Protein AF-A0A969MZF2-F1 (afdb_monomer_lite)

pLDDT: mean 97.36, std 4.38, range [56.59, 98.94]

Secondary structure (DSSP, 8-state):
-GGGG--TTS-----GGGGT-GGGTT-SS--HHHHHHHHHHHHHHHHHHT---HHHHHHHHHHHHHH--TTS-----S--EEEETTTEEE--TTHHHHHHHHHHHHHIIIII--

Sequence (114 aa):
WLVKCQNFDGGWGETCHSYHDPRLKGQGVSTPSQTAWGILGLIAAGEALGTFEHTALEKGAHYLIETQELNGRWEEAEFTGTGFPGHFYIKYHFYAQYFPLLALGRYQQKVIGR

Radius of gyration: 13.97 Å; chains: 1; bounding box: 30×35×35 Å

Structure (mmCIF, N/CA/C/O backbone):
data_AF-A0A969MZF2-F1
#
_entry.id   AF-A0A969MZF2-F1
#
loop_
_atom_site.group_PDB
_atom_site.id
_atom_site.type_symbol
_atom_site.label_atom_id
_atom_site.label_alt_id
_atom_site.label_comp_id
_atom_site.label_asym_id
_atom_site.label_entity_id
_atom_site.label_seq_id
_atom_site.pdbx_PDB_ins_code
_atom_site.Cartn_x
_atom_site.Cartn_y
_atom_site.Cartn_z
_atom_site.occupancy
_atom_site.B_iso_or_equiv
_atom_site.auth_seq_id
_atom_site.auth_comp_id
_atom_site.auth_asym_id
_atom_site.auth_atom_id
_atom_site.pdbx_PDB_model_num
ATOM 1 N N . TRP A 1 1 ? -7.865 -11.141 4.947 1.00 97.38 1 TRP A N 1
ATOM 2 C CA . TRP A 1 1 ? -6.870 -11.539 3.929 1.00 97.38 1 TRP A CA 1
ATOM 3 C C . TRP A 1 1 ? -5.795 -10.470 3.794 1.00 97.38 1 TRP A C 1
ATOM 5 O O . TRP A 1 1 ? -4.666 -10.793 4.111 1.00 97.38 1 TRP A O 1
ATOM 15 N N . LEU A 1 2 ? -6.145 -9.208 3.491 1.00 98.38 2 LEU A N 1
ATOM 16 C CA . LEU A 1 2 ? -5.193 -8.085 3.373 1.00 98.38 2 LEU A CA 1
ATOM 17 C C . LEU A 1 2 ? -4.151 -8.014 4.503 1.00 98.38 2 LEU A C 1
ATOM 19 O O . LEU A 1 2 ? -2.965 -8.035 4.211 1.00 98.38 2 LEU A O 1
ATOM 23 N N . VAL A 1 3 ? -4.568 -8.046 5.777 1.00 98.56 3 VAL A N 1
ATOM 24 C CA . VAL A 1 3 ? -3.636 -8.036 6.931 1.00 98.56 3 VAL A CA 1
ATOM 25 C C . VAL A 1 3 ? -2.593 -9.164 6.863 1.00 98.56 3 VAL A C 1
ATOM 27 O O . VAL A 1 3 ? -1.443 -8.960 7.222 1.00 98.56 3 VAL A O 1
ATOM 30 N N . LYS A 1 4 ? -2.965 -10.350 6.362 1.00 98.38 4 LYS A N 1
ATOM 31 C CA . LYS A 1 4 ? -2.048 -11.498 6.242 1.00 98.38 4 LYS A CA 1
ATOM 32 C C . LYS A 1 4 ? -1.057 -11.366 5.080 1.00 98.38 4 LYS A C 1
ATOM 34 O O . LYS A 1 4 ? -0.064 -12.078 5.078 1.00 98.38 4 LYS A O 1
ATOM 39 N N . CYS A 1 5 ? -1.345 -10.507 4.106 1.00 98.62 5 CYS A N 1
ATOM 40 C CA . CYS A 1 5 ? -0.494 -10.249 2.942 1.00 98.62 5 CYS A CA 1
ATOM 41 C C . CYS A 1 5 ? 0.382 -8.999 3.117 1.00 98.62 5 CYS A C 1
ATOM 43 O O . CYS A 1 5 ? 1.051 -8.603 2.171 1.00 98.62 5 CYS A O 1
ATOM 45 N N . GLN A 1 6 ? 0.348 -8.344 4.285 1.00 98.81 6 GLN A N 1
ATOM 46 C CA . GLN A 1 6 ? 1.219 -7.203 4.557 1.00 98.81 6 GLN A CA 1
ATOM 47 C C . GLN A 1 6 ? 2.665 -7.688 4.699 1.00 98.81 6 GLN A C 1
ATOM 49 O O . GLN A 1 6 ? 2.939 -8.636 5.439 1.00 98.81 6 GLN A O 1
ATOM 54 N N . ASN A 1 7 ? 3.583 -7.030 4.000 1.00 98.81 7 ASN A N 1
ATOM 55 C CA . ASN A 1 7 ? 5.007 -7.315 4.083 1.00 98.81 7 ASN A CA 1
ATOM 56 C C . ASN A 1 7 ? 5.588 -6.834 5.421 1.00 98.81 7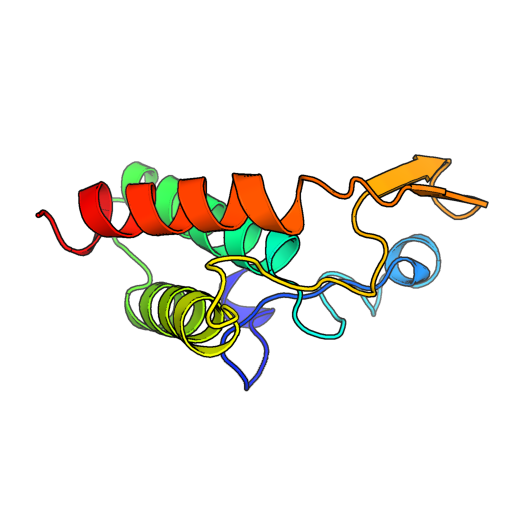 ASN A C 1
ATOM 58 O O . ASN A 1 7 ? 4.991 -6.040 6.152 1.00 98.81 7 ASN A O 1
ATOM 62 N N . PHE A 1 8 ? 6.789 -7.316 5.753 1.00 98.31 8 PHE A N 1
ATOM 63 C CA . PHE A 1 8 ? 7.465 -6.953 7.003 1.00 98.31 8 PHE A CA 1
ATOM 64 C C . PHE A 1 8 ? 7.789 -5.452 7.097 1.00 98.31 8 PHE A C 1
ATOM 66 O O . PHE A 1 8 ? 7.770 -4.898 8.193 1.00 98.31 8 PHE A O 1
ATOM 73 N N . ASP A 1 9 ? 8.027 -4.800 5.956 1.00 98.62 9 ASP A N 1
ATOM 74 C CA . ASP A 1 9 ? 8.257 -3.353 5.844 1.00 98.62 9 ASP A CA 1
ATOM 75 C C . ASP A 1 9 ? 6.981 -2.506 6.023 1.00 98.62 9 ASP A C 1
ATOM 77 O O . ASP A 1 9 ? 7.045 -1.282 6.005 1.00 98.62 9 ASP A O 1
ATOM 81 N N . GLY A 1 10 ? 5.821 -3.145 6.209 1.00 98.75 10 GLY A N 1
ATOM 82 C CA . GLY A 1 10 ? 4.530 -2.485 6.385 1.00 98.75 10 GLY A CA 1
ATOM 83 C C . GLY A 1 10 ? 3.767 -2.217 5.088 1.00 98.75 10 GLY A C 1
ATOM 84 O O . GLY A 1 10 ? 2.578 -1.899 5.152 1.00 98.75 10 GLY A O 1
ATOM 85 N N . GLY A 1 11 ? 4.387 -2.382 3.922 1.00 98.81 11 GLY A N 1
ATOM 86 C CA . GLY A 1 11 ? 3.721 -2.215 2.636 1.00 98.81 11 GLY A CA 1
ATOM 87 C C . GLY A 1 11 ? 2.952 -3.455 2.168 1.00 98.81 11 GLY A C 1
ATOM 88 O O . GLY A 1 11 ? 2.929 -4.505 2.817 1.00 98.81 11 GLY A O 1
ATOM 89 N N . TRP A 1 12 ? 2.320 -3.327 1.003 1.00 98.88 12 TRP A N 1
ATOM 90 C CA . TRP A 1 12 ? 1.771 -4.440 0.229 1.00 98.88 12 TRP A CA 1
ATOM 91 C C . TRP A 1 12 ? 2.371 -4.452 -1.168 1.00 98.88 12 TRP A C 1
ATOM 93 O O . TRP A 1 12 ? 2.636 -3.404 -1.762 1.00 98.88 12 TRP A O 1
ATOM 103 N N . GLY A 1 13 ? 2.527 -5.657 -1.703 1.00 98.69 13 GLY A N 1
ATOM 104 C CA . GLY A 1 13 ? 3.056 -5.893 -3.033 1.00 98.69 13 GLY A CA 1
ATOM 105 C C . GLY A 1 13 ? 2.510 -7.180 -3.626 1.00 98.69 13 GLY A C 1
ATOM 106 O O . GLY A 1 13 ? 2.326 -8.171 -2.923 1.00 98.69 13 GLY A O 1
ATOM 107 N N . GLU A 1 14 ? 2.271 -7.178 -4.931 1.00 98.69 14 GLU A N 1
ATOM 108 C CA . GLU A 1 14 ? 1.948 -8.388 -5.682 1.00 98.69 14 GLU A CA 1
ATOM 109 C C . GLU A 1 14 ? 2.659 -8.369 -7.032 1.00 98.69 14 GLU A C 1
ATOM 111 O O . GLU A 1 14 ? 2.483 -7.440 -7.821 1.00 98.69 14 GLU A O 1
ATOM 116 N N . THR A 1 15 ? 3.462 -9.399 -7.297 1.00 97.75 15 THR A N 1
ATOM 117 C CA . THR A 1 15 ? 4.144 -9.555 -8.584 1.00 97.75 15 THR A CA 1
ATOM 118 C C . THR A 1 15 ? 3.160 -9.926 -9.690 1.00 97.75 15 THR A C 1
ATOM 120 O O . THR A 1 15 ? 2.272 -10.753 -9.499 1.00 97.75 15 THR A O 1
ATOM 123 N N . CYS A 1 16 ? 3.394 -9.422 -10.904 1.00 97.62 16 CYS A N 1
ATOM 124 C CA . CYS A 1 16 ? 2.673 -9.846 -12.107 1.00 97.62 16 CYS A CA 1
ATOM 125 C C . CYS A 1 16 ? 2.737 -11.369 -12.350 1.00 97.62 16 CYS A C 1
ATOM 127 O O . CYS A 1 16 ? 1.888 -11.928 -13.043 1.00 97.62 16 CYS A O 1
ATOM 129 N N . HIS A 1 17 ? 3.722 -12.074 -11.779 1.00 97.12 17 HIS A N 1
ATOM 130 C CA . HIS A 1 17 ? 3.796 -13.531 -11.886 1.00 97.12 17 HIS A CA 1
ATOM 131 C C . HIS A 1 17 ? 2.634 -14.257 -11.174 1.00 97.12 17 HIS A C 1
ATOM 133 O O . HIS A 1 17 ? 2.374 -15.420 -11.486 1.00 97.12 17 HIS A O 1
ATOM 139 N N . SER A 1 18 ? 1.871 -13.586 -10.298 1.00 97.31 18 SER A N 1
ATOM 140 C CA . SER A 1 18 ? 0.705 -14.176 -9.623 1.00 97.31 18 SER A CA 1
ATOM 141 C C . SER A 1 18 ? -0.420 -14.605 -10.575 1.00 97.31 18 SER A C 1
ATOM 143 O O . SER A 1 18 ? -1.208 -15.490 -10.235 1.00 97.31 18 SER A O 1
ATOM 145 N N . TYR A 1 19 ? -0.463 -14.051 -11.795 1.00 97.38 19 TYR A N 1
ATOM 146 C CA . TYR A 1 19 ? -1.370 -14.512 -12.850 1.00 97.38 19 TYR A CA 1
ATOM 147 C C . TYR A 1 19 ? -1.049 -15.926 -13.350 1.00 97.38 19 TYR A C 1
ATOM 149 O O . TYR A 1 19 ? -1.951 -16.618 -13.819 1.00 97.38 19 TYR A O 1
ATOM 157 N N . HIS A 1 20 ? 0.211 -16.359 -13.244 1.00 96.69 20 HIS A N 1
ATOM 158 C CA . HIS A 1 20 ? 0.665 -17.691 -13.658 1.00 96.69 20 HIS A CA 1
ATOM 159 C C . HIS A 1 20 ? 0.768 -18.662 -12.481 1.00 96.69 20 HIS A C 1
ATOM 161 O O . HIS A 1 20 ? 0.454 -19.841 -12.632 1.00 96.69 20 HIS A O 1
ATOM 167 N N . ASP A 1 21 ? 1.175 -18.173 -11.307 1.00 97.31 21 ASP A N 1
ATOM 168 C CA . ASP A 1 21 ? 1.283 -18.974 -10.088 1.00 97.31 21 ASP A CA 1
ATOM 169 C C . ASP A 1 21 ? 0.365 -18.438 -8.973 1.00 97.31 21 ASP A C 1
ATOM 171 O O . ASP A 1 21 ? 0.719 -17.483 -8.273 1.00 97.31 21 ASP A O 1
ATOM 175 N N . PRO A 1 22 ? -0.790 -19.088 -8.722 1.00 95.06 22 PRO A N 1
ATOM 176 C CA . PRO A 1 22 ? -1.725 -18.691 -7.672 1.00 95.06 22 PRO A CA 1
ATOM 177 C C . PRO A 1 22 ? -1.141 -18.686 -6.257 1.00 95.06 22 PRO A C 1
ATOM 179 O O . PRO A 1 22 ? -1.745 -18.095 -5.360 1.00 95.06 22 PRO A O 1
ATOM 182 N N . ARG A 1 23 ? -0.003 -19.353 -6.027 1.00 97.44 23 ARG A N 1
ATOM 183 C CA . ARG A 1 23 ? 0.674 -19.340 -4.726 1.00 97.44 23 ARG A CA 1
ATOM 184 C C . ARG A 1 23 ? 1.275 -17.977 -4.416 1.00 97.44 23 ARG A C 1
ATOM 186 O O . ARG A 1 23 ? 1.471 -17.701 -3.244 1.00 97.44 23 ARG A O 1
ATOM 193 N N . LEU A 1 24 ? 1.514 -17.133 -5.422 1.00 97.81 24 LEU A N 1
ATOM 194 C CA . LEU A 1 24 ? 2.083 -15.788 -5.279 1.00 97.81 24 LEU A CA 1
ATOM 195 C C . LEU A 1 24 ? 1.026 -14.688 -5.111 1.00 97.81 24 LEU A C 1
ATOM 197 O O . LEU A 1 24 ? 1.361 -13.507 -5.142 1.00 97.81 24 LEU A O 1
ATOM 201 N N . LYS A 1 25 ? -0.252 -15.046 -4.933 1.00 97.56 25 LYS A N 1
ATOM 202 C CA . LYS A 1 25 ? -1.326 -14.067 -4.715 1.00 97.56 25 LYS A CA 1
ATOM 203 C C . LYS A 1 25 ? -1.023 -13.183 -3.510 1.00 97.56 25 LYS A C 1
ATOM 205 O O . LYS A 1 25 ? -0.835 -13.691 -2.403 1.00 97.56 25 LYS A O 1
ATOM 210 N N . GLY A 1 26 ? -1.025 -11.872 -3.735 1.00 97.94 26 GLY A N 1
ATOM 211 C CA . GLY A 1 26 ? -0.683 -10.877 -2.721 1.00 97.94 26 GLY A CA 1
ATOM 212 C C . GLY A 1 26 ? 0.760 -10.971 -2.212 1.00 97.94 26 GLY A C 1
ATOM 213 O O . GLY A 1 26 ? 0.992 -10.634 -1.055 1.00 97.94 26 GLY A O 1
ATOM 214 N N . GLN A 1 27 ? 1.694 -11.495 -3.017 1.00 98.50 27 GLN A N 1
ATOM 215 C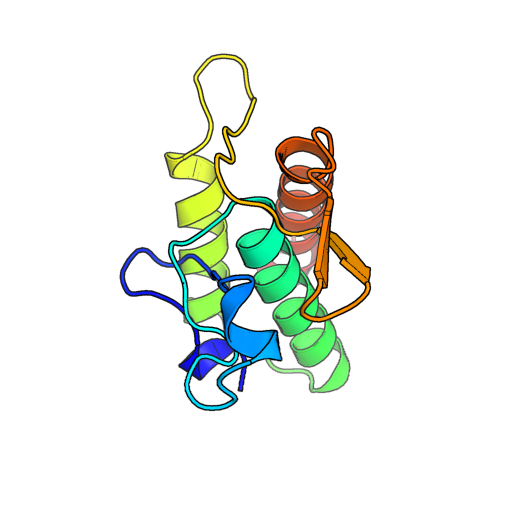 CA . GLN A 1 27 ? 3.118 -11.570 -2.683 1.00 98.50 27 GLN A CA 1
ATOM 216 C C . GLN A 1 27 ? 3.966 -10.849 -3.729 1.00 98.50 27 GLN A C 1
ATOM 218 O O . GLN A 1 27 ? 3.841 -11.080 -4.932 1.00 98.50 27 GLN A O 1
ATOM 223 N N . GLY A 1 28 ? 4.868 -9.994 -3.265 1.00 98.06 28 GLY A N 1
ATOM 224 C CA . GLY A 1 28 ? 5.761 -9.191 -4.089 1.00 98.06 28 GLY A CA 1
ATOM 225 C C . GLY A 1 28 ? 6.472 -8.149 -3.236 1.00 98.06 28 GLY A C 1
ATOM 226 O O . GLY A 1 28 ? 6.148 -7.978 -2.060 1.00 98.06 28 GLY A O 1
ATOM 227 N N . VAL A 1 29 ? 7.439 -7.449 -3.828 1.00 98.31 29 VAL A N 1
ATOM 228 C CA . VAL A 1 29 ? 8.043 -6.278 -3.179 1.00 98.31 29 VAL A CA 1
ATOM 229 C C . VAL A 1 29 ? 6.965 -5.226 -2.941 1.00 98.31 29 VAL A C 1
ATOM 231 O O . VAL A 1 29 ? 6.088 -5.049 -3.786 1.00 98.31 29 VAL A O 1
ATOM 234 N N . SER A 1 30 ? 7.003 -4.555 -1.792 1.00 98.81 30 SER A N 1
ATOM 235 C CA . SER A 1 30 ? 6.043 -3.496 -1.496 1.00 98.81 30 SER A CA 1
ATOM 236 C C . SER A 1 30 ? 6.130 -2.396 -2.550 1.00 98.81 30 SER A C 1
ATOM 238 O O . SER A 1 30 ? 7.225 -1.989 -2.943 1.00 98.81 30 SER A O 1
ATOM 240 N N . THR A 1 31 ? 4.974 -1.924 -3.010 1.00 98.88 31 THR A N 1
ATOM 241 C CA . THR A 1 31 ? 4.881 -0.807 -3.954 1.00 98.88 31 THR A CA 1
ATOM 242 C C . THR A 1 31 ? 3.974 0.280 -3.385 1.00 98.88 31 THR A C 1
ATOM 244 O O . THR A 1 31 ? 3.042 -0.031 -2.630 1.00 98.88 31 THR A O 1
ATOM 247 N N . PRO A 1 32 ? 4.207 1.562 -3.710 1.00 98.81 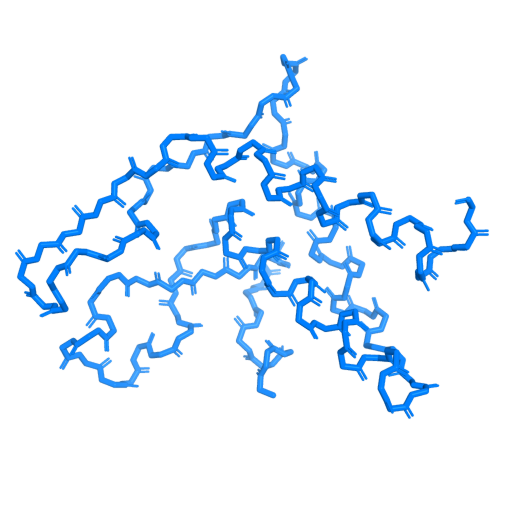32 PRO A N 1
ATOM 248 C CA . PRO A 1 32 ? 3.376 2.649 -3.204 1.00 98.81 32 PRO A CA 1
ATOM 249 C C . PRO A 1 32 ? 1.909 2.493 -3.626 1.00 98.81 32 PRO A C 1
ATOM 251 O O . PRO A 1 32 ? 1.012 2.673 -2.798 1.00 98.81 32 PRO A O 1
ATOM 254 N N . SER A 1 33 ? 1.632 2.098 -4.874 1.00 98.88 33 SER A N 1
ATOM 255 C CA . SER A 1 33 ? 0.250 1.944 -5.342 1.00 98.88 33 SER A CA 1
ATOM 256 C C . SER A 1 33 ? -0.470 0.760 -4.689 1.00 98.88 33 SER A C 1
ATOM 258 O O . SER A 1 33 ? -1.585 0.932 -4.192 1.00 98.88 33 SER A O 1
ATOM 260 N N . GLN A 1 34 ? 0.159 -0.418 -4.600 1.00 98.88 34 GLN A N 1
ATOM 261 C CA . GLN A 1 34 ? -0.470 -1.592 -3.980 1.00 98.88 34 GLN A CA 1
ATOM 262 C C . GLN A 1 34 ? -0.604 -1.434 -2.463 1.00 98.88 34 GLN A C 1
ATOM 264 O O . GLN A 1 34 ? -1.626 -1.830 -1.899 1.00 98.88 34 GLN A O 1
ATOM 269 N N . THR A 1 35 ? 0.359 -0.782 -1.804 1.00 98.94 35 THR A N 1
ATOM 270 C CA . THR A 1 35 ? 0.244 -0.407 -0.385 1.00 98.94 35 THR A CA 1
ATOM 271 C C . THR A 1 35 ? -0.954 0.503 -0.155 1.00 98.94 35 THR A C 1
ATOM 273 O O . THR A 1 35 ? -1.771 0.248 0.732 1.00 98.94 35 THR A O 1
ATOM 276 N N . ALA A 1 36 ? -1.117 1.525 -0.995 1.00 98.94 36 ALA A N 1
ATOM 277 C CA . ALA A 1 36 ? -2.272 2.405 -0.935 1.00 98.94 36 ALA A CA 1
ATOM 278 C C . ALA A 1 36 ? -3.598 1.651 -1.146 1.00 98.94 36 ALA A C 1
ATOM 280 O O . ALA A 1 36 ? -4.563 1.913 -0.427 1.00 98.94 36 ALA A O 1
ATOM 281 N N . TRP A 1 37 ? -3.663 0.678 -2.061 1.00 98.94 37 TRP A N 1
ATOM 282 C CA . TRP A 1 37 ? -4.851 -0.172 -2.229 1.00 98.94 37 TRP A CA 1
ATOM 283 C C . TRP A 1 37 ? -5.143 -1.022 -0.990 1.00 98.94 37 TRP A C 1
ATOM 285 O O . TRP A 1 37 ? -6.303 -1.121 -0.584 1.00 98.94 37 TRP A O 1
ATOM 295 N N . GLY A 1 38 ? -4.108 -1.587 -0.360 1.00 98.88 38 GLY A N 1
ATOM 296 C CA . GLY A 1 38 ? -4.225 -2.322 0.900 1.00 98.88 38 GLY A CA 1
ATOM 297 C C . GLY A 1 38 ? -4.830 -1.464 2.013 1.00 98.88 38 GLY A C 1
ATOM 298 O O . GLY A 1 38 ? -5.813 -1.868 2.638 1.00 98.88 38 GLY A O 1
ATOM 299 N N . ILE A 1 39 ? -4.313 -0.245 2.195 1.00 98.94 39 ILE A N 1
ATOM 300 C CA . ILE A 1 39 ? -4.834 0.734 3.162 1.00 98.94 39 ILE A CA 1
ATOM 301 C C . ILE A 1 39 ? -6.293 1.079 2.856 1.00 98.94 39 ILE A C 1
ATOM 303 O O . ILE A 1 39 ? -7.145 0.980 3.736 1.00 98.94 39 ILE A O 1
ATOM 307 N N . LEU A 1 40 ? -6.607 1.454 1.613 1.00 98.94 40 LEU A N 1
ATOM 308 C CA . LEU A 1 40 ? -7.964 1.841 1.215 1.00 98.94 40 LEU A CA 1
ATOM 309 C C . LEU A 1 40 ? -8.968 0.699 1.418 1.00 98.94 40 LEU A C 1
ATOM 311 O O . LEU A 1 40 ? -10.070 0.935 1.912 1.00 98.94 40 LEU A O 1
ATOM 315 N N . GLY A 1 41 ? -8.578 -0.537 1.096 1.00 98.81 41 GLY A N 1
ATOM 316 C CA . GLY A 1 41 ? -9.392 -1.726 1.338 1.00 98.81 41 GLY A CA 1
ATOM 317 C C . GLY A 1 41 ? -9.641 -1.982 2.826 1.00 98.81 41 GLY A C 1
ATOM 318 O O . GLY A 1 41 ? -10.770 -2.276 3.214 1.00 98.81 41 GLY A O 1
ATOM 319 N N . LEU A 1 42 ? -8.616 -1.828 3.672 1.00 98.81 42 LEU A N 1
ATOM 320 C CA . LEU A 1 42 ? -8.751 -1.972 5.126 1.00 98.81 42 LEU A CA 1
ATOM 321 C C . LEU A 1 42 ? -9.594 -0.855 5.756 1.00 98.81 42 LEU A C 1
ATOM 323 O O . LEU A 1 42 ? -10.382 -1.141 6.653 1.00 98.81 42 LEU A O 1
ATOM 327 N N . ILE A 1 43 ? -9.483 0.388 5.275 1.00 98.69 43 ILE A N 1
ATOM 328 C CA . ILE A 1 43 ? -10.350 1.493 5.712 1.00 98.69 43 ILE A CA 1
ATOM 329 C C . ILE A 1 43 ? -11.802 1.191 5.349 1.00 98.69 43 ILE A C 1
ATOM 331 O O . ILE A 1 43 ? -12.664 1.253 6.220 1.00 98.69 43 ILE A O 1
ATOM 335 N N . ALA A 1 44 ? -12.072 0.818 4.095 1.00 98.62 44 ALA A N 1
ATOM 336 C CA . ALA A 1 44 ? -13.428 0.506 3.647 1.00 98.62 44 ALA A CA 1
ATOM 337 C C . ALA A 1 44 ? -14.038 -0.664 4.439 1.00 98.62 44 ALA A C 1
ATOM 339 O O . ALA A 1 44 ? -15.201 -0.609 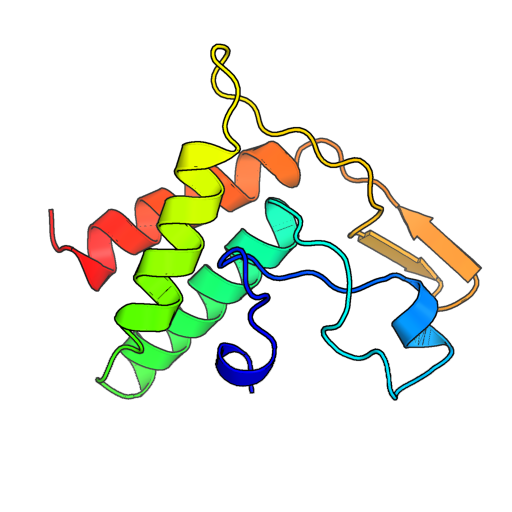4.837 1.00 98.62 44 ALA A O 1
ATOM 340 N N . ALA A 1 45 ? -13.245 -1.705 4.718 1.00 98.38 45 ALA A N 1
ATOM 341 C CA . ALA A 1 45 ? -13.667 -2.807 5.575 1.00 98.38 45 ALA A CA 1
ATOM 342 C C . ALA A 1 45 ? -13.950 -2.338 7.010 1.00 98.38 45 ALA A C 1
ATOM 344 O O . ALA A 1 45 ? -14.960 -2.731 7.585 1.00 98.38 45 ALA A O 1
ATOM 345 N N . GLY A 1 46 ? -13.102 -1.473 7.573 1.00 97.81 46 GLY A N 1
ATOM 346 C CA . GLY A 1 46 ? -13.298 -0.934 8.915 1.00 97.81 46 GLY A CA 1
ATOM 347 C C . GLY A 1 46 ? -14.549 -0.069 9.043 1.00 97.81 46 GLY A C 1
ATOM 348 O O . GLY A 1 46 ? -15.288 -0.212 10.013 1.00 97.81 46 GLY A O 1
ATOM 349 N N . GLU A 1 47 ? -14.856 0.748 8.032 1.00 97.62 47 GLU A N 1
ATOM 350 C CA . GLU A 1 47 ? -16.109 1.511 7.969 1.00 97.62 47 GLU A CA 1
ATOM 351 C C . GLU A 1 47 ? -17.335 0.588 7.909 1.00 97.62 47 GLU A C 1
ATOM 353 O O . GLU A 1 47 ? -18.329 0.843 8.585 1.00 97.62 47 GLU A O 1
ATOM 358 N N . ALA A 1 48 ? -17.266 -0.495 7.130 1.00 98.31 48 ALA A N 1
ATOM 359 C CA . ALA A 1 48 ? -18.371 -1.440 6.984 1.00 98.31 48 ALA A CA 1
ATOM 360 C C . ALA A 1 48 ? -18.592 -2.316 8.231 1.00 98.31 48 ALA A C 1
ATOM 362 O O . ALA A 1 48 ? -19.727 -2.671 8.541 1.00 98.31 48 ALA A O 1
ATOM 363 N N . LEU A 1 49 ? -17.515 -2.684 8.929 1.00 97.50 49 LEU A N 1
ATOM 364 C CA . LEU A 1 49 ? -17.550 -3.589 10.082 1.00 97.50 49 LEU A CA 1
ATOM 365 C C . LEU A 1 49 ? -17.619 -2.854 11.429 1.00 97.50 49 LEU A C 1
ATOM 367 O O . LEU A 1 49 ? -17.909 -3.478 12.446 1.00 97.50 49 LEU A O 1
ATOM 371 N N . GLY A 1 50 ? -17.351 -1.546 11.454 1.00 96.81 50 GLY A N 1
ATOM 372 C CA . GLY A 1 50 ? -17.297 -0.736 12.675 1.00 96.81 50 GLY A CA 1
ATOM 373 C C . GLY A 1 50 ? -16.020 -0.924 13.504 1.00 96.81 50 GLY A C 1
ATOM 374 O O . GLY A 1 50 ? -15.937 -0.417 14.621 1.00 96.81 50 GLY A O 1
ATOM 375 N N . THR A 1 51 ? -15.023 -1.640 12.982 1.00 97.12 51 THR A N 1
ATOM 376 C CA . THR A 1 51 ? -13.753 -1.935 13.665 1.00 97.12 51 THR A CA 1
ATOM 377 C C . THR A 1 51 ? -12.587 -1.850 12.691 1.00 97.12 51 THR A C 1
ATOM 379 O O . THR A 1 51 ? -12.613 -2.508 11.652 1.00 97.12 51 THR A O 1
ATOM 382 N N . PHE A 1 52 ? -11.545 -1.092 13.033 1.00 97.94 52 PHE A N 1
ATOM 383 C CA . PHE A 1 52 ? -10.382 -0.881 12.168 1.00 97.94 52 PHE A CA 1
ATOM 384 C C . PHE A 1 52 ? -9.181 -1.737 12.581 1.00 97.94 52 PHE A C 1
ATOM 386 O O . PHE A 1 52 ? -8.861 -1.877 13.760 1.00 97.94 52 PHE A O 1
ATOM 393 N N . GLU A 1 53 ? -8.452 -2.235 11.584 1.00 98.19 53 GLU A N 1
ATOM 394 C CA . GLU A 1 53 ? -7.170 -2.930 11.754 1.00 98.19 53 GLU A CA 1
ATOM 395 C C . GLU A 1 53 ? -6.030 -1.913 11.948 1.00 98.19 53 GLU A C 1
ATOM 397 O O . GLU A 1 53 ? -5.176 -1.731 11.076 1.00 98.19 53 GLU A O 1
ATOM 402 N N . HIS A 1 54 ? -6.048 -1.196 13.078 1.00 98.12 54 HIS A N 1
ATOM 403 C CA . HIS A 1 54 ? -5.190 -0.030 13.334 1.00 98.12 54 HIS A CA 1
ATOM 404 C C . HIS A 1 54 ? -3.701 -0.298 13.101 1.00 98.12 54 HIS A C 1
ATOM 406 O O . HIS A 1 54 ? -3.048 0.479 12.414 1.00 98.12 54 HIS A O 1
ATOM 412 N N . THR A 1 55 ? -3.171 -1.418 13.598 1.00 98.44 55 THR A N 1
ATOM 413 C CA . THR A 1 55 ? -1.746 -1.747 13.445 1.00 98.44 55 THR A CA 1
ATOM 414 C C . THR A 1 55 ? -1.341 -1.929 11.982 1.00 98.44 55 THR A C 1
ATOM 416 O O . THR A 1 55 ? -0.273 -1.474 11.581 1.00 98.44 55 THR A O 1
ATOM 419 N N . ALA A 1 56 ? -2.175 -2.585 11.170 1.00 98.75 56 ALA A N 1
ATOM 420 C CA . ALA A 1 56 ? -1.873 -2.782 9.754 1.00 98.75 56 ALA A CA 1
ATOM 421 C C . ALA A 1 56 ? -1.955 -1.455 8.985 1.00 98.75 56 ALA A C 1
ATOM 423 O O . ALA A 1 56 ? -1.084 -1.159 8.167 1.00 98.75 56 ALA A O 1
ATOM 424 N N . LEU A 1 57 ? -2.971 -0.640 9.285 1.00 98.81 57 LEU A N 1
ATOM 425 C CA . LEU A 1 57 ? -3.164 0.680 8.685 1.00 98.81 57 LEU A CA 1
ATOM 426 C C . LEU A 1 57 ? -2.014 1.641 9.014 1.00 98.81 57 LEU A C 1
ATOM 428 O O . LEU A 1 57 ? -1.506 2.306 8.115 1.00 98.81 57 LEU A O 1
ATOM 432 N N . GLU A 1 58 ? -1.571 1.672 10.272 1.00 98.69 58 GLU A N 1
ATOM 433 C CA . GLU A 1 58 ? -0.456 2.507 10.726 1.00 98.69 58 GLU A CA 1
ATOM 434 C C . GLU A 1 58 ? 0.850 2.132 10.025 1.00 98.69 58 GLU A C 1
ATOM 436 O O . GLU A 1 58 ? 1.517 3.002 9.469 1.00 98.69 58 GLU A O 1
ATOM 441 N N . LYS A 1 59 ? 1.176 0.836 9.964 1.00 98.88 59 LYS A N 1
ATOM 442 C CA . LYS A 1 59 ? 2.361 0.344 9.246 1.00 98.88 59 LYS A CA 1
ATOM 443 C C . LYS A 1 59 ? 2.333 0.697 7.759 1.00 98.88 59 LYS A C 1
ATOM 445 O O . LYS A 1 59 ? 3.349 1.118 7.218 1.00 98.88 59 LYS A O 1
ATOM 450 N N . GLY A 1 60 ? 1.173 0.573 7.112 1.00 98.88 60 GLY A N 1
ATOM 451 C CA . GLY A 1 60 ? 1.010 0.958 5.710 1.00 98.88 60 GLY A CA 1
ATOM 452 C C . GLY A 1 60 ? 1.210 2.454 5.485 1.00 98.88 60 GLY A C 1
ATOM 453 O O . GLY A 1 60 ? 1.916 2.855 4.561 1.00 98.88 60 GLY A O 1
ATOM 454 N N . ALA A 1 61 ? 0.611 3.291 6.335 1.00 98.81 61 ALA A N 1
ATOM 455 C CA . ALA A 1 61 ? 0.788 4.737 6.261 1.00 98.81 61 ALA A CA 1
ATOM 456 C C . ALA A 1 61 ? 2.251 5.136 6.508 1.00 98.81 61 ALA A C 1
ATOM 458 O O . ALA A 1 61 ? 2.778 5.985 5.793 1.00 98.81 61 ALA A O 1
ATOM 459 N N . HIS A 1 62 ? 2.916 4.491 7.470 1.00 98.75 62 HIS A N 1
ATOM 460 C CA . HIS A 1 62 ? 4.330 4.707 7.761 1.00 98.75 62 HIS A CA 1
ATOM 461 C C . HIS A 1 62 ? 5.219 4.343 6.573 1.00 98.75 62 HIS A C 1
ATOM 463 O O . HIS A 1 62 ? 6.022 5.172 6.162 1.00 98.75 62 HIS A O 1
ATOM 469 N N . TYR A 1 63 ? 5.009 3.174 5.958 1.00 98.88 63 TYR A N 1
ATOM 470 C CA . TYR A 1 63 ? 5.717 2.781 4.738 1.00 98.88 63 TYR A CA 1
ATOM 471 C C . TYR A 1 63 ? 5.596 3.856 3.649 1.00 98.88 63 TYR A C 1
ATOM 473 O O . TYR A 1 63 ? 6.597 4.247 3.051 1.00 98.88 63 TYR A O 1
ATOM 481 N N . LEU A 1 64 ? 4.387 4.380 3.402 1.00 98.88 64 LEU A N 1
ATOM 482 C CA . LEU A 1 64 ? 4.199 5.442 2.410 1.00 98.88 64 LEU A CA 1
ATOM 483 C C . LEU A 1 64 ? 4.929 6.730 2.814 1.00 98.88 64 LEU A C 1
ATOM 485 O O . LEU A 1 64 ? 5.540 7.362 1.967 1.00 98.88 64 LEU A O 1
ATOM 489 N N . ILE A 1 65 ? 4.909 7.128 4.083 1.00 98.62 65 ILE A N 1
ATOM 490 C CA . ILE A 1 65 ? 5.611 8.341 4.529 1.00 98.62 65 ILE A CA 1
ATOM 491 C C . ILE A 1 65 ? 7.134 8.178 4.405 1.00 98.62 65 ILE A C 1
ATOM 493 O O . ILE A 1 65 ? 7.803 9.082 3.916 1.00 98.62 65 ILE A O 1
ATOM 497 N N . GLU A 1 66 ? 7.685 7.032 4.805 1.00 98.50 66 GLU A N 1
ATOM 498 C CA . GLU A 1 66 ? 9.132 6.780 4.784 1.00 98.50 66 GLU A CA 1
ATOM 499 C C . GLU A 1 66 ? 9.704 6.608 3.376 1.00 98.50 66 GLU A C 1
ATOM 501 O O . GLU A 1 66 ? 10.861 6.944 3.134 1.00 98.50 66 GLU A O 1
ATOM 506 N N . THR A 1 67 ? 8.910 6.077 2.447 1.00 98.44 67 THR A N 1
ATOM 507 C CA . THR A 1 67 ? 9.334 5.853 1.055 1.00 98.44 67 THR A CA 1
ATOM 508 C C . THR A 1 67 ? 9.054 7.042 0.140 1.00 98.44 67 THR A C 1
ATOM 510 O O . THR A 1 67 ? 9.397 6.994 -1.043 1.00 98.44 67 THR A O 1
ATOM 513 N N . GLN A 1 68 ? 8.448 8.114 0.661 1.00 98.62 68 GLN A N 1
ATOM 514 C CA . GLN A 1 68 ? 8.281 9.357 -0.080 1.00 98.62 68 GLN A CA 1
ATOM 515 C C . GLN A 1 68 ? 9.634 10.066 -0.229 1.00 98.62 68 GLN A C 1
ATOM 517 O O . GLN A 1 68 ? 10.345 10.317 0.743 1.00 98.62 68 GLN A O 1
ATOM 522 N N . GLU A 1 69 ? 9.984 10.439 -1.455 1.00 98.12 69 GLU A N 1
ATOM 523 C CA . GLU A 1 69 ? 11.166 11.245 -1.730 1.00 98.12 69 GLU A CA 1
ATOM 524 C C . GLU A 1 69 ? 10.997 12.693 -1.242 1.00 98.12 69 GLU A C 1
ATOM 526 O O . GLU A 1 69 ? 9.890 13.214 -1.103 1.00 98.12 69 GLU A O 1
ATOM 531 N N . LEU A 1 70 ? 12.116 13.411 -1.091 1.00 97.19 70 LEU A N 1
ATOM 532 C CA . LEU A 1 70 ? 12.129 14.825 -0.683 1.00 97.19 70 LEU A CA 1
ATOM 533 C C . LEU A 1 70 ? 11.325 15.752 -1.612 1.00 97.19 70 LEU A C 1
ATOM 535 O O . LEU A 1 70 ? 10.884 16.819 -1.194 1.00 97.19 70 LEU A O 1
ATOM 539 N N . ASN A 1 71 ? 11.146 15.362 -2.876 1.00 97.06 71 ASN A N 1
ATOM 540 C CA . ASN A 1 71 ? 10.346 16.100 -3.857 1.00 97.06 71 ASN A CA 1
ATOM 541 C C . ASN A 1 71 ? 8.8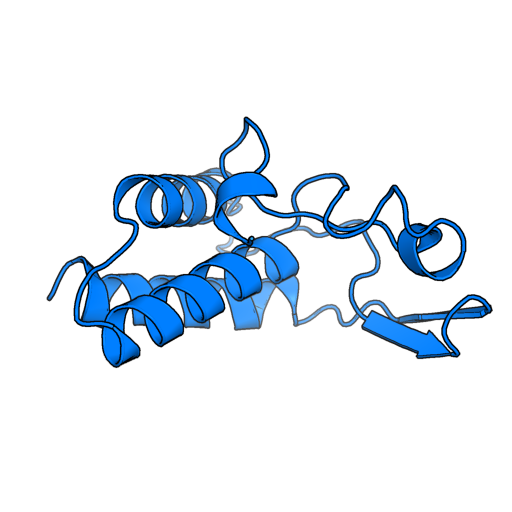29 15.813 -3.738 1.00 97.06 71 ASN A C 1
ATOM 543 O O . ASN A 1 71 ? 8.047 16.335 -4.533 1.00 97.06 71 ASN A O 1
ATOM 547 N N . GLY A 1 72 ? 8.420 14.979 -2.777 1.00 96.88 72 GLY A N 1
ATOM 548 C CA . GLY A 1 72 ? 7.039 14.581 -2.525 1.00 96.88 72 GLY A CA 1
ATOM 549 C C . GLY A 1 72 ? 6.535 13.411 -3.375 1.00 96.88 72 GLY A C 1
ATOM 550 O O . GLY A 1 72 ? 5.352 13.077 -3.283 1.00 96.88 72 GLY A O 1
ATOM 551 N N . ARG A 1 73 ? 7.386 12.801 -4.206 1.00 98.06 73 ARG A N 1
ATOM 552 C CA . ARG A 1 73 ? 7.017 11.693 -5.094 1.00 98.06 73 ARG A CA 1
ATOM 553 C C . ARG A 1 73 ? 7.346 10.343 -4.479 1.00 98.06 73 ARG A C 1
ATOM 555 O O . ARG A 1 73 ? 8.220 10.234 -3.628 1.00 98.06 73 ARG A O 1
ATOM 562 N N . TRP A 1 74 ? 6.687 9.309 -4.980 1.00 98.62 74 TRP A N 1
ATOM 563 C CA . TRP A 1 74 ? 7.106 7.925 -4.772 1.00 98.62 74 TRP A CA 1
ATOM 564 C C . TRP A 1 74 ? 7.656 7.322 -6.052 1.00 98.62 74 TRP A C 1
ATOM 566 O O . TRP A 1 74 ? 7.070 7.490 -7.123 1.00 98.62 74 TRP A O 1
ATOM 576 N N . GLU A 1 75 ? 8.726 6.553 -5.931 1.00 97.44 75 GLU A N 1
ATOM 577 C CA . GLU A 1 75 ? 9.199 5.707 -7.017 1.00 97.44 75 GLU A CA 1
ATOM 578 C C . GLU A 1 75 ? 8.537 4.329 -6.953 1.00 97.44 75 GLU A C 1
ATOM 580 O O . GLU A 1 75 ? 8.297 3.759 -5.891 1.00 97.44 75 GLU A O 1
ATOM 585 N N . GLU A 1 76 ? 8.226 3.784 -8.124 1.00 98.12 76 GLU A N 1
ATOM 586 C CA . GLU A 1 76 ? 7.629 2.459 -8.264 1.00 98.12 76 GLU A CA 1
ATOM 587 C C . GLU A 1 76 ? 8.263 1.799 -9.476 1.00 98.12 76 GLU A C 1
ATOM 589 O O . GLU A 1 76 ? 7.974 2.176 -10.610 1.00 98.12 76 GLU A O 1
ATOM 594 N N . ALA A 1 77 ? 9.181 0.857 -9.261 1.00 96.31 77 ALA A N 1
ATOM 595 C CA . ALA A 1 77 ? 9.843 0.147 -10.354 1.00 96.31 77 ALA A CA 1
ATOM 596 C C . ALA A 1 77 ? 8.887 -0.846 -11.036 1.00 96.31 77 ALA A C 1
ATOM 598 O O . ALA A 1 77 ? 8.842 -0.896 -12.270 1.00 96.31 77 ALA A O 1
ATOM 599 N N . GLU A 1 78 ? 8.100 -1.554 -10.225 1.00 97.94 78 GLU A N 1
ATOM 600 C CA . GLU A 1 78 ? 7.211 -2.644 -10.621 1.00 97.94 78 GLU A CA 1
ATOM 601 C C . GLU A 1 78 ? 6.032 -2.204 -11.497 1.00 97.94 78 GLU A C 1
ATOM 603 O O . GLU A 1 78 ? 5.605 -1.049 -11.517 1.00 97.94 78 GLU A O 1
ATOM 608 N N . PHE A 1 79 ? 5.484 -3.173 -12.227 1.00 98.06 79 PHE A N 1
ATOM 609 C CA . PHE A 1 79 ? 4.254 -3.009 -12.988 1.00 98.06 79 PHE A CA 1
ATOM 610 C C . PHE A 1 79 ? 3.082 -3.457 -12.119 1.00 98.06 79 PHE A C 1
ATOM 612 O O . PHE A 1 79 ? 3.028 -4.603 -11.681 1.00 98.06 79 PHE A O 1
ATOM 619 N N . THR A 1 80 ? 2.132 -2.554 -11.899 1.00 97.94 80 THR A N 1
ATOM 620 C CA . THR A 1 80 ? 0.950 -2.798 -11.056 1.00 97.94 80 THR A CA 1
ATOM 621 C C . THR A 1 80 ? -0.355 -2.773 -11.858 1.00 97.94 80 THR A C 1
ATOM 623 O O . THR A 1 80 ? -1.408 -3.161 -11.356 1.00 97.94 80 THR A O 1
ATOM 626 N N . GLY A 1 81 ? -0.300 -2.373 -13.134 1.00 96.25 81 GLY A N 1
ATOM 627 C CA . GLY A 1 81 ? -1.411 -2.438 -14.079 1.00 96.25 81 GLY A CA 1
ATOM 628 C C . GLY A 1 81 ? -1.363 -3.695 -14.947 1.00 96.25 81 GLY A C 1
ATOM 629 O O . GLY A 1 81 ? -0.299 -4.167 -15.345 1.00 96.25 81 GLY A O 1
ATOM 630 N N . THR A 1 82 ? -2.532 -4.224 -15.299 1.00 96.81 82 THR A N 1
ATOM 631 C CA . THR A 1 82 ? -2.657 -5.392 -16.185 1.00 96.81 82 THR A CA 1
ATOM 632 C C . THR A 1 82 ? -3.471 -5.028 -17.417 1.00 96.81 82 THR A C 1
ATOM 634 O O . THR A 1 82 ? -4.575 -4.509 -17.283 1.00 96.81 82 THR A O 1
ATOM 637 N N . GLY A 1 83 ? -2.937 -5.315 -18.607 1.00 96.75 83 GLY A N 1
ATOM 638 C CA . GLY A 1 83 ? -3.702 -5.226 -19.851 1.00 96.75 83 GLY A CA 1
ATOM 639 C C . GLY A 1 83 ? -4.263 -6.589 -20.257 1.00 96.75 83 GLY A C 1
ATOM 640 O O . GLY A 1 83 ? -5.476 -6.761 -20.314 1.00 96.75 83 GLY A O 1
ATOM 641 N N . PHE A 1 84 ? -3.386 -7.578 -20.460 1.00 96.00 84 PHE A N 1
ATOM 642 C CA . PHE A 1 84 ? -3.773 -8.968 -20.723 1.00 96.00 84 PHE A CA 1
ATOM 643 C C . PHE A 1 84 ? -3.138 -9.885 -19.669 1.00 96.00 84 PHE A C 1
ATOM 645 O O . PHE A 1 84 ? -1.916 -10.059 -19.692 1.00 96.00 84 PHE A O 1
ATOM 652 N N . PRO A 1 85 ? -3.928 -10.467 -18.747 1.00 94.44 85 PRO A N 1
ATOM 653 C CA . PRO A 1 85 ? -3.431 -11.362 -17.703 1.00 94.44 85 PRO A CA 1
ATOM 654 C C . PRO A 1 85 ? -2.478 -12.428 -18.248 1.00 94.44 85 PRO A C 1
ATOM 656 O O . PRO A 1 85 ? -2.818 -13.143 -19.186 1.00 94.44 85 PRO A O 1
ATOM 659 N N . GLY A 1 86 ? -1.269 -12.509 -17.691 1.00 93.12 86 GLY A N 1
ATOM 660 C CA . GLY A 1 86 ? -0.255 -13.480 -18.106 1.00 93.12 86 GLY A CA 1
ATOM 661 C C . GLY A 1 86 ? 0.586 -13.091 -19.330 1.00 93.12 86 GLY A C 1
ATOM 662 O O . GLY A 1 86 ? 1.622 -13.716 -19.557 1.00 93.12 86 GLY A O 1
ATOM 663 N N . HIS A 1 87 ? 0.198 -12.059 -20.085 1.00 94.12 87 HIS A N 1
ATOM 664 C CA . HIS A 1 87 ? 0.795 -11.746 -21.391 1.00 94.12 87 HIS A CA 1
ATOM 665 C C . HIS A 1 87 ? 1.251 -10.290 -21.554 1.00 94.12 87 HIS A C 1
ATOM 667 O O . HIS A 1 87 ? 2.218 -10.040 -22.270 1.00 94.12 87 HIS A O 1
ATOM 673 N N . PHE A 1 88 ? 0.576 -9.325 -20.923 1.00 95.25 88 PHE A N 1
ATOM 674 C CA . PHE A 1 88 ? 0.869 -7.902 -21.091 1.00 95.25 88 PHE A CA 1
ATOM 675 C C . PHE A 1 88 ? 0.512 -7.089 -19.842 1.00 95.25 88 PHE A C 1
ATOM 677 O O . PHE A 1 88 ? -0.643 -7.065 -19.401 1.00 95.25 88 PHE A O 1
ATOM 684 N N . TYR A 1 89 ? 1.504 -6.369 -19.320 1.00 97.56 89 TYR A N 1
ATOM 685 C CA . TYR A 1 89 ? 1.406 -5.554 -18.110 1.00 97.56 89 TYR A CA 1
ATOM 686 C C . TYR A 1 89 ? 1.699 -4.089 -18.422 1.00 97.56 89 TYR A C 1
ATOM 688 O O . TYR A 1 89 ? 2.448 -3.773 -19.346 1.00 97.56 89 TYR A O 1
ATOM 696 N N . ILE A 1 90 ? 1.092 -3.189 -17.651 1.00 97.69 90 ILE A N 1
ATOM 697 C CA . ILE A 1 90 ? 1.128 -1.745 -17.886 1.00 97.69 90 ILE A CA 1
ATOM 698 C C . ILE A 1 90 ? 1.658 -1.045 -16.641 1.00 97.69 90 ILE A C 1
ATOM 700 O O . ILE A 1 90 ? 1.201 -1.291 -15.525 1.00 97.69 90 ILE A O 1
ATOM 704 N N . LYS A 1 91 ? 2.592 -0.117 -16.848 1.00 96.75 91 LYS A N 1
ATOM 705 C CA . LYS A 1 91 ? 3.045 0.801 -15.810 1.00 96.75 91 LYS A CA 1
ATOM 706 C C . LYS A 1 91 ? 2.271 2.110 -15.908 1.00 96.75 91 LYS A C 1
ATOM 708 O O . LYS A 1 91 ? 2.550 2.953 -16.758 1.00 96.75 91 LYS A O 1
ATOM 713 N N . TYR A 1 92 ? 1.293 2.290 -15.028 1.00 97.50 92 TYR A N 1
ATOM 714 C CA . TYR A 1 92 ? 0.596 3.565 -14.890 1.00 97.50 92 TYR A CA 1
ATOM 715 C C . TYR A 1 92 ? 1.418 4.498 -13.999 1.00 97.50 92 TYR A C 1
ATOM 717 O O . TYR A 1 92 ? 1.259 4.498 -12.785 1.00 97.50 92 TYR A O 1
ATOM 725 N N . HIS A 1 93 ? 2.285 5.321 -14.594 1.00 95.75 93 HIS A N 1
ATOM 726 C CA . HIS A 1 93 ? 3.241 6.164 -13.852 1.00 95.75 93 HIS A CA 1
ATOM 727 C C . HIS A 1 93 ? 2.624 7.027 -12.737 1.00 95.75 93 HIS A C 1
ATOM 729 O O . HIS A 1 93 ? 3.271 7.285 -11.726 1.00 95.75 93 HIS A O 1
ATOM 735 N N . PHE A 1 94 ? 1.376 7.471 -12.902 1.00 97.75 94 PHE A N 1
ATOM 736 C CA . PHE A 1 94 ? 0.697 8.291 -11.899 1.00 97.75 94 PHE A CA 1
ATOM 737 C C . PHE A 1 94 ? 0.082 7.494 -10.743 1.00 97.75 94 PHE A C 1
ATOM 739 O O . PHE A 1 94 ? -0.289 8.110 -9.748 1.00 97.75 94 PHE A O 1
ATOM 746 N N . TYR A 1 95 ? -0.002 6.161 -10.807 1.00 98.62 95 TYR A N 1
ATOM 747 C CA . TYR A 1 95 ? -0.534 5.351 -9.702 1.00 98.62 95 TYR A CA 1
ATOM 748 C C . TYR A 1 95 ? 0.303 5.497 -8.437 1.00 98.62 95 TYR A C 1
ATOM 750 O O . TYR A 1 95 ? -0.262 5.702 -7.363 1.00 98.62 95 TYR A O 1
ATOM 758 N N . ALA A 1 96 ? 1.628 5.512 -8.588 1.00 98.12 96 ALA A N 1
ATOM 759 C CA . ALA A 1 96 ? 2.566 5.747 -7.499 1.00 98.12 96 ALA A CA 1
ATOM 760 C C . ALA A 1 96 ? 2.395 7.121 -6.827 1.00 98.12 96 ALA A C 1
ATOM 762 O O . ALA A 1 96 ? 2.862 7.304 -5.718 1.00 98.12 96 ALA A O 1
ATOM 763 N N . GLN A 1 97 ? 1.717 8.089 -7.452 1.00 98.56 97 GLN A N 1
ATOM 764 C CA . GLN A 1 97 ? 1.483 9.409 -6.846 1.00 98.56 97 GLN A CA 1
ATOM 765 C C . GLN A 1 97 ? 0.048 9.545 -6.339 1.00 98.56 97 GLN A C 1
ATOM 767 O O . GLN A 1 97 ? -0.206 9.922 -5.198 1.00 98.56 97 GLN A O 1
ATOM 772 N N . TYR A 1 98 ? -0.910 9.219 -7.205 1.00 98.38 98 TYR A N 1
ATOM 773 C CA . TYR A 1 98 ? -2.331 9.412 -6.956 1.00 98.38 98 TYR A CA 1
ATOM 774 C C . TYR A 1 98 ? -2.836 8.550 -5.796 1.00 98.38 98 TYR A C 1
ATOM 776 O O . TYR A 1 98 ? -3.534 9.052 -4.914 1.00 98.38 98 TYR A O 1
ATOM 784 N N . PHE A 1 99 ? -2.486 7.259 -5.780 1.00 98.88 99 PHE A N 1
ATOM 785 C CA . PHE A 1 99 ? -3.022 6.344 -4.778 1.00 98.88 99 PHE A CA 1
ATOM 786 C C . PHE A 1 99 ? -2.451 6.584 -3.377 1.00 98.88 99 PHE A C 1
ATOM 788 O O . PHE A 1 99 ? -3.265 6.638 -2.454 1.00 98.88 99 PHE A O 1
ATOM 795 N N . PRO A 1 100 ? -1.135 6.797 -3.174 1.00 98.88 100 PRO A N 1
ATOM 796 C CA . PRO A 1 100 ? -0.612 7.149 -1.854 1.00 98.88 100 PRO A CA 1
ATOM 797 C C . PRO A 1 100 ? -1.248 8.403 -1.262 1.00 98.88 100 PRO A C 1
ATOM 799 O O . PRO A 1 100 ? -1.671 8.377 -0.109 1.00 98.88 100 PRO A O 1
ATOM 802 N N . LEU A 1 101 ? -1.410 9.466 -2.059 1.00 98.56 101 LEU A N 1
ATOM 803 C CA . LEU A 1 101 ? -2.079 10.689 -1.604 1.00 98.56 101 LEU A CA 1
ATOM 804 C C . LEU A 1 101 ? -3.532 10.422 -1.193 1.00 98.56 101 LEU A C 1
ATOM 806 O O . LEU A 1 101 ? -3.970 10.866 -0.131 1.00 98.56 101 LEU A O 1
ATOM 810 N N . LEU A 1 102 ? -4.273 9.658 -2.001 1.00 98.81 102 LEU A N 1
ATOM 811 C CA . LEU A 1 102 ? -5.644 9.268 -1.679 1.00 98.81 102 LEU A CA 1
ATOM 812 C C . LEU A 1 102 ? -5.711 8.427 -0.393 1.00 98.81 102 LEU A C 1
ATOM 814 O O . LEU A 1 102 ? -6.574 8.669 0.453 1.00 98.81 102 LEU A O 1
ATOM 818 N N . ALA A 1 103 ? -4.813 7.455 -0.236 1.00 98.81 103 ALA A N 1
ATOM 819 C CA . ALA A 1 103 ? -4.764 6.568 0.921 1.00 98.81 103 ALA A CA 1
ATOM 820 C C . ALA A 1 103 ? -4.403 7.317 2.207 1.00 98.81 103 ALA A C 1
ATOM 822 O O . ALA A 1 103 ? -5.109 7.166 3.202 1.00 98.81 103 ALA A O 1
ATOM 823 N N . LEU A 1 104 ? -3.372 8.166 2.182 1.00 98.69 104 LEU A N 1
ATOM 824 C CA . LEU A 1 104 ? -2.961 8.971 3.335 1.00 98.69 104 LEU A CA 1
ATOM 825 C C . LEU A 1 104 ? -4.051 9.969 3.745 1.00 98.69 104 LEU A C 1
ATOM 827 O O . LEU A 1 104 ? -4.362 10.074 4.930 1.00 98.69 104 LEU A O 1
ATOM 831 N N . GLY A 1 105 ? -4.699 10.634 2.781 1.00 98.56 105 GLY A N 1
ATOM 832 C CA . GLY A 1 105 ? -5.821 11.532 3.071 1.00 98.56 105 GLY A CA 1
ATOM 833 C C . GLY A 1 105 ? -7.011 10.802 3.704 1.00 98.56 105 GLY A C 1
ATOM 834 O O . GLY A 1 105 ? -7.587 11.265 4.689 1.00 98.56 105 GLY A O 1
ATOM 835 N N . ARG A 1 106 ? -7.356 9.611 3.195 1.00 98.38 106 ARG A N 1
ATOM 836 C CA . ARG A 1 106 ? -8.411 8.768 3.783 1.00 98.38 106 ARG A CA 1
ATOM 837 C C . ARG A 1 106 ? -8.032 8.256 5.169 1.00 98.38 106 ARG A C 1
ATOM 839 O O . ARG A 1 106 ? -8.881 8.261 6.057 1.00 98.38 106 ARG A O 1
ATOM 846 N N . TYR A 1 107 ? -6.783 7.846 5.366 1.00 98.50 107 TYR A N 1
ATOM 847 C CA . TYR A 1 107 ? -6.267 7.398 6.657 1.00 98.50 107 TYR A CA 1
ATOM 848 C C . TYR A 1 107 ? -6.347 8.514 7.708 1.00 98.50 107 TYR A C 1
ATOM 850 O O . TYR A 1 107 ? -6.894 8.298 8.791 1.00 98.50 107 TYR A O 1
ATOM 858 N N . GLN A 1 108 ? -5.911 9.728 7.358 1.00 97.94 108 GLN A N 1
ATOM 859 C CA . GLN A 1 108 ? -6.024 10.905 8.221 1.00 97.94 108 GLN A CA 1
ATOM 860 C C . GLN A 1 108 ? -7.479 11.166 8.636 1.00 97.94 108 GLN A C 1
ATOM 862 O O . GLN A 1 108 ? -7.772 11.282 9.826 1.00 97.94 108 GLN A O 1
ATOM 867 N N . GLN A 1 109 ? -8.397 11.178 7.667 1.00 97.38 109 GLN A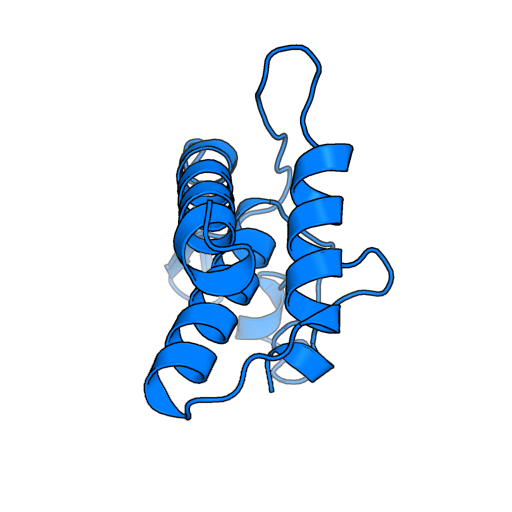 N 1
ATOM 868 C CA . GLN A 1 109 ? -9.801 11.499 7.912 1.00 97.38 109 GLN A CA 1
ATOM 869 C C . GLN A 1 109 ? -10.537 10.419 8.721 1.00 97.38 109 GLN A C 1
ATOM 871 O O . GLN A 1 109 ? -11.366 10.741 9.570 1.00 97.38 109 GLN A O 1
ATOM 876 N N . LYS A 1 110 ? -10.303 9.136 8.417 1.00 96.75 110 LYS A N 1
ATOM 877 C CA . LYS A 1 110 ? -11.142 8.026 8.903 1.00 96.75 110 LYS A CA 1
ATOM 878 C C . LYS A 1 110 ? -10.559 7.261 10.078 1.00 96.75 110 LYS A C 1
ATOM 880 O O . LYS A 1 110 ? -11.324 6.678 10.836 1.00 96.75 110 LYS A O 1
ATOM 885 N N . VAL A 1 111 ? -9.237 7.252 10.219 1.00 94.38 111 VAL A N 1
ATOM 886 C CA . VAL A 1 111 ? -8.551 6.441 11.233 1.00 94.38 111 VAL A CA 1
ATOM 887 C C . VAL A 1 111 ? -7.962 7.317 12.331 1.00 94.38 111 VAL A C 1
ATOM 889 O O . VAL A 1 111 ? -8.073 6.969 13.502 1.00 94.38 111 VAL A O 1
ATOM 892 N N . ILE A 1 112 ? -7.375 8.463 11.971 1.00 93.62 112 ILE A N 1
ATOM 893 C CA . ILE A 1 112 ? -6.841 9.424 12.949 1.00 93.62 112 ILE A CA 1
ATOM 894 C C . ILE A 1 112 ? -7.933 10.397 13.428 1.00 93.62 112 ILE A C 1
ATOM 896 O O . ILE A 1 112 ? -7.951 10.754 14.604 1.00 93.62 112 ILE A O 1
ATOM 900 N N . GLY A 1 113 ? -8.842 10.821 12.542 1.00 79.25 113 GLY A N 1
ATOM 901 C CA . GLY A 1 113 ? -9.945 11.728 12.882 1.00 79.25 113 GLY A CA 1
ATOM 902 C C . GLY A 1 113 ? -9.523 13.194 13.035 1.00 79.25 113 GLY A C 1
ATOM 903 O O . GLY A 1 113 ? -10.039 13.887 13.911 1.00 79.25 113 GLY A O 1
ATOM 904 N N . ARG A 1 114 ? -8.567 13.652 12.217 1.00 56.59 114 ARG A N 1
ATOM 905 C CA . ARG A 1 114 ? -8.143 15.061 12.130 1.00 56.59 114 ARG A CA 1
ATOM 906 C C . ARG A 1 114 ? -8.605 15.706 10.834 1.00 56.59 114 ARG A C 1
ATOM 908 O O . ARG A 1 114 ? -8.576 15.003 9.800 1.00 56.59 114 ARG A O 1
#

Foldseek 3Di:
DLLVLQDPQLAWDAALCCLVPVVRVRHDPGALLRLLVSLVVQLVVCVVVVHGPLVSNVSSLVSLVVQQDPVRFHDGPGFPADDDRPPDTDRPPCSRPVSSVVSNVSCCCRVVND